Protein AF-A0A6J1WAV7-F1 (afdb_monomer)

Sequence (130 aa):
SHQVLAQLLDTLLVIGKKLQENPAVRGHLVDVACKHLTDSSHGVRNKCLLLIGCLGTVEKAGGLKEVDRQSPKDVQKIIGDHFSDQDPRVRSAAIKAMLQLHERGLKLQQAIYNQVRIVSDITLAKGSNI

Organism: NCBI:txid8663

pLDDT: mean 81.15, std 19.68, range [35.84, 98.44]

Structure (mmCIF, N/CA/C/O backbone):
data_AF-A0A6J1WAV7-F1
#
_entry.id   AF-A0A6J1WAV7-F1
#
loop_
_atom_site.group_PDB
_atom_site.id
_atom_site.type_symbol
_atom_site.label_atom_id
_atom_site.label_alt_id
_atom_site.label_comp_id
_atom_site.label_asym_id
_atom_site.label_entity_id
_atom_site.label_seq_id
_atom_site.pdbx_PDB_ins_code
_atom_site.Cartn_x
_atom_site.Cartn_y
_atom_site.Cartn_z
_atom_site.occupancy
_atom_site.B_iso_or_equiv
_atom_site.auth_seq_id
_atom_site.auth_comp_id
_atom_site.auth_asym_id
_atom_site.auth_atom_id
_atom_site.pdbx_PDB_model_num
ATOM 1 N N . SER A 1 1 ? 17.123 -13.591 1.128 1.00 92.19 1 SER A N 1
ATOM 2 C CA . SER 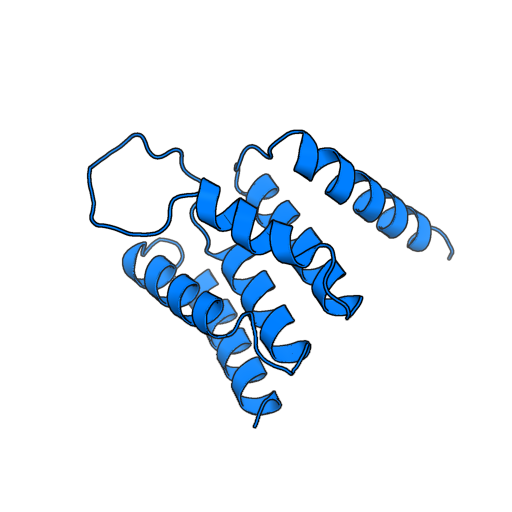A 1 1 ? 16.367 -14.051 -0.059 1.00 92.19 1 SER A CA 1
ATOM 3 C C . SER A 1 1 ? 15.081 -13.247 -0.186 1.00 92.19 1 SER A C 1
ATOM 5 O O . SER A 1 1 ? 14.358 -13.148 0.801 1.00 92.19 1 SER A O 1
ATOM 7 N N . HIS A 1 2 ? 14.783 -12.691 -1.367 1.00 96.75 2 HIS A N 1
ATOM 8 C CA . HIS A 1 2 ? 13.578 -11.876 -1.593 1.00 96.75 2 HIS A CA 1
ATOM 9 C C . HIS A 1 2 ? 12.272 -12.669 -1.460 1.00 96.75 2 HIS A C 1
ATOM 11 O O . HIS A 1 2 ? 11.266 -12.114 -1.031 1.00 96.75 2 HIS A O 1
ATOM 17 N N . GLN A 1 3 ? 12.280 -13.964 -1.795 1.00 96.69 3 GLN A N 1
ATOM 18 C CA . GLN A 1 3 ? 11.093 -14.815 -1.658 1.00 96.69 3 GLN A CA 1
ATOM 19 C C . GLN A 1 3 ? 10.686 -14.974 -0.191 1.00 96.69 3 GLN A C 1
ATOM 21 O O . GLN A 1 3 ? 9.519 -14.805 0.146 1.00 96.69 3 GLN A O 1
ATOM 26 N N . VAL A 1 4 ? 11.660 -15.220 0.691 1.00 98.00 4 VAL A N 1
ATOM 27 C CA . VAL A 1 4 ? 11.415 -15.333 2.136 1.00 98.00 4 VAL A CA 1
ATOM 28 C C . VAL A 1 4 ? 10.906 -14.009 2.696 1.00 98.00 4 VAL A C 1
ATOM 30 O O . VAL A 1 4 ? 9.924 -13.996 3.428 1.00 98.00 4 VAL A O 1
ATOM 33 N N . LEU A 1 5 ? 11.519 -12.885 2.311 1.00 98.06 5 LEU A N 1
ATOM 34 C CA . LEU A 1 5 ? 11.073 -11.567 2.765 1.00 98.06 5 LEU A CA 1
ATOM 35 C C . LEU A 1 5 ? 9.637 -11.261 2.313 1.00 98.06 5 LEU A C 1
ATOM 37 O O . LEU A 1 5 ? 8.819 -10.831 3.121 1.00 98.06 5 LEU A O 1
ATOM 41 N N . ALA A 1 6 ? 9.305 -11.535 1.049 1.00 97.75 6 ALA A N 1
ATOM 42 C CA . ALA A 1 6 ? 7.947 -11.368 0.541 1.00 97.75 6 ALA A CA 1
ATOM 43 C C . ALA A 1 6 ? 6.938 -12.260 1.290 1.00 97.75 6 ALA A C 1
ATOM 45 O O . ALA A 1 6 ? 5.848 -11.799 1.625 1.00 97.75 6 ALA A O 1
ATOM 46 N N . GLN A 1 7 ? 7.307 -13.505 1.608 1.00 98.00 7 GLN A N 1
ATOM 47 C CA . GLN A 1 7 ? 6.465 -14.415 2.389 1.00 98.00 7 GLN A CA 1
ATOM 48 C C . GLN A 1 7 ? 6.271 -13.941 3.838 1.00 98.00 7 GLN A C 1
ATOM 50 O O . GLN A 1 7 ? 5.173 -14.052 4.387 1.00 98.00 7 GLN A O 1
ATOM 55 N N . LEU A 1 8 ? 7.316 -13.388 4.459 1.00 98.00 8 LEU A N 1
ATOM 56 C CA . LEU A 1 8 ? 7.232 -12.809 5.799 1.00 98.00 8 LEU A CA 1
ATOM 57 C C . LEU A 1 8 ? 6.301 -11.595 5.808 1.00 98.00 8 LEU A C 1
ATOM 59 O O . LEU A 1 8 ? 5.410 -11.529 6.648 1.00 98.00 8 LEU A O 1
ATOM 63 N N . LEU A 1 9 ? 6.438 -10.683 4.843 1.00 98.12 9 LEU A N 1
ATOM 64 C CA . LEU A 1 9 ? 5.544 -9.530 4.696 1.00 98.12 9 LEU A CA 1
ATOM 65 C C . LEU A 1 9 ? 4.085 -9.952 4.475 1.00 98.12 9 LEU A C 1
ATOM 67 O O . LEU A 1 9 ? 3.175 -9.338 5.027 1.00 98.12 9 LEU A O 1
ATOM 71 N N . ASP A 1 10 ? 3.853 -11.021 3.712 1.00 97.50 10 ASP A N 1
ATOM 72 C CA . ASP A 1 10 ? 2.509 -11.565 3.509 1.00 97.50 10 ASP A CA 1
ATOM 73 C C . ASP A 1 10 ? 1.923 -12.156 4.796 1.00 97.50 10 ASP A C 1
ATOM 75 O O . ASP A 1 10 ? 0.777 -11.890 5.152 1.00 97.50 10 ASP A O 1
ATOM 79 N N . THR A 1 11 ? 2.737 -12.896 5.548 1.00 97.81 11 THR A N 1
ATOM 80 C CA . THR A 1 11 ? 2.354 -13.425 6.864 1.00 97.81 11 THR A CA 1
ATOM 81 C C . THR A 1 11 ? 2.013 -12.288 7.831 1.00 97.81 11 THR A C 1
ATOM 83 O O . THR A 1 11 ? 0.975 -12.322 8.493 1.00 97.81 11 THR A O 1
ATOM 86 N N . LEU A 1 12 ? 2.840 -11.239 7.868 1.00 97.31 12 LEU A N 1
ATOM 87 C CA . LEU A 1 12 ? 2.596 -10.041 8.671 1.00 97.31 12 LEU A CA 1
ATOM 88 C C . LEU A 1 12 ? 1.304 -9.326 8.266 1.00 97.31 12 LEU A C 1
ATOM 90 O O . LEU A 1 12 ? 0.579 -8.851 9.135 1.00 97.31 12 LEU A O 1
ATOM 94 N N . LEU A 1 13 ? 0.977 -9.280 6.973 1.00 96.44 13 LEU A N 1
ATOM 95 C CA . LEU A 1 13 ? -0.291 -8.737 6.491 1.00 96.44 13 LEU A CA 1
ATOM 96 C C . LEU A 1 13 ? -1.488 -9.554 7.000 1.00 96.44 13 LEU A C 1
ATOM 98 O O . LEU A 1 13 ? -2.460 -8.976 7.490 1.00 96.44 13 LEU A O 1
ATOM 102 N N . VAL A 1 14 ? -1.425 -10.885 6.914 1.00 97.06 14 VAL A N 1
ATOM 103 C CA . VAL A 1 14 ? -2.493 -11.771 7.410 1.00 97.06 14 VAL A CA 1
ATOM 104 C C . VAL A 1 14 ? -2.715 -11.572 8.910 1.00 97.06 14 VAL A C 1
ATOM 106 O O . VAL A 1 14 ? -3.858 -11.407 9.338 1.00 97.06 14 VAL A O 1
ATOM 109 N N . ILE A 1 15 ? -1.639 -11.516 9.698 1.00 95.56 15 ILE A N 1
ATOM 110 C CA . ILE A 1 15 ? -1.706 -11.271 11.145 1.00 95.56 15 ILE A CA 1
ATOM 111 C C . ILE A 1 15 ? -2.223 -9.857 11.433 1.00 95.56 15 ILE A C 1
ATOM 113 O O . ILE A 1 15 ? -3.141 -9.679 12.231 1.00 95.56 15 ILE A O 1
ATOM 117 N N . GLY A 1 16 ? -1.693 -8.844 10.746 1.00 93.81 16 GLY A N 1
ATOM 118 C CA . GLY A 1 16 ? -2.081 -7.448 10.927 1.00 93.81 16 GLY A CA 1
ATOM 119 C C . GLY A 1 16 ? -3.564 -7.200 10.655 1.00 93.81 16 GLY A C 1
ATOM 120 O O . GLY A 1 16 ? -4.189 -6.413 11.360 1.00 93.81 16 GLY A O 1
ATOM 121 N N . LYS A 1 17 ? -4.167 -7.926 9.702 1.00 92.94 17 LYS A N 1
ATOM 122 C CA . LYS A 1 17 ? -5.621 -7.898 9.458 1.00 92.94 17 LYS A CA 1
ATOM 123 C C . LYS A 1 17 ? -6.448 -8.414 10.638 1.00 92.94 17 LYS A C 1
ATOM 125 O O . LYS A 1 17 ? -7.587 -7.994 10.795 1.00 92.94 17 LYS A O 1
ATOM 130 N N . LYS A 1 18 ? -5.900 -9.308 11.464 1.00 94.56 18 LYS A N 1
ATOM 131 C CA . LYS A 1 18 ? -6.559 -9.805 12.684 1.00 94.56 18 LYS A CA 1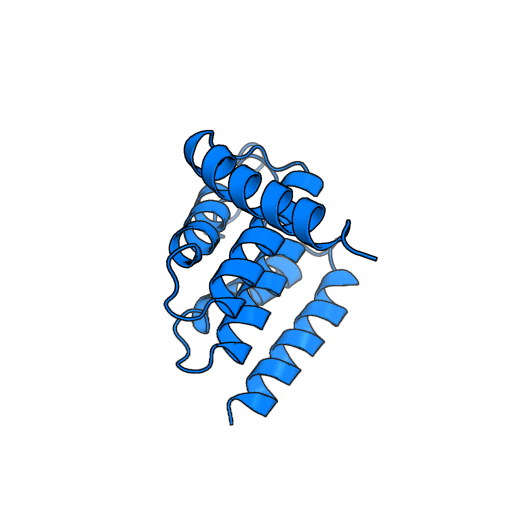
ATOM 132 C C . LYS A 1 18 ? -6.354 -8.886 13.888 1.00 94.56 18 LYS A C 1
ATOM 134 O O . LYS A 1 18 ? -7.092 -9.001 14.855 1.00 94.56 18 LYS A O 1
ATOM 139 N N . LEU A 1 19 ? -5.388 -7.971 13.818 1.00 92.06 19 LEU A N 1
ATOM 140 C CA . LEU A 1 19 ? -5.009 -7.057 14.899 1.00 92.06 19 LEU A CA 1
ATOM 141 C C . LEU A 1 19 ? -5.280 -5.586 14.538 1.00 92.06 19 LEU A C 1
ATOM 143 O O . LEU A 1 19 ? -4.594 -4.688 15.025 1.00 92.06 19 LEU A O 1
ATOM 147 N N . GLN A 1 20 ? -6.265 -5.316 13.673 1.00 83.06 20 GLN A N 1
ATOM 148 C CA . GLN A 1 20 ? -6.534 -3.963 13.162 1.00 83.06 20 GLN A CA 1
ATOM 149 C C . GLN A 1 20 ? -6.989 -2.966 14.238 1.00 83.06 20 GLN A C 1
ATOM 151 O O . GLN A 1 20 ? -6.837 -1.754 14.066 1.00 83.06 20 GLN A O 1
ATOM 156 N N . GLU A 1 21 ? -7.508 -3.469 15.354 1.00 85.38 21 GLU A N 1
ATOM 157 C CA . GLU A 1 21 ? -7.930 -2.662 16.500 1.00 85.38 21 GLU A CA 1
ATOM 158 C C . GLU A 1 21 ? -6.745 -2.163 17.336 1.00 85.38 21 GLU A C 1
ATOM 160 O O . GLU A 1 21 ? -6.903 -1.251 18.140 1.00 85.38 21 GLU A O 1
ATOM 165 N N . ASN A 1 22 ? -5.540 -2.710 17.130 1.00 89.06 22 ASN A N 1
ATOM 166 C CA . ASN A 1 22 ? -4.341 -2.281 17.836 1.00 89.06 22 ASN A CA 1
ATOM 167 C C . ASN A 1 22 ? -3.548 -1.257 16.990 1.00 89.06 22 ASN A C 1
ATOM 169 O O . ASN A 1 22 ? -2.809 -1.646 16.074 1.00 89.06 22 ASN A O 1
ATOM 173 N N . PRO A 1 23 ? -3.649 0.057 17.282 1.00 86.56 23 PRO A N 1
ATOM 174 C CA . PRO A 1 23 ? -2.980 1.093 16.494 1.00 86.56 23 PRO A CA 1
ATOM 175 C C . PRO A 1 23 ? -1.450 1.012 16.582 1.00 86.56 23 PRO A C 1
ATOM 177 O O . PRO A 1 23 ? -0.764 1.332 15.611 1.00 86.56 23 PRO A O 1
ATOM 180 N N . ALA A 1 24 ? -0.895 0.543 17.705 1.00 87.69 24 ALA A N 1
ATOM 181 C CA . ALA A 1 24 ? 0.549 0.413 17.877 1.00 87.69 24 ALA A CA 1
ATOM 182 C C . ALA A 1 24 ? 1.136 -0.686 16.980 1.00 87.69 24 ALA A C 1
ATOM 184 O O . ALA A 1 24 ? 2.183 -0.473 16.363 1.00 87.69 24 ALA A O 1
ATOM 185 N N . VAL A 1 25 ? 0.442 -1.826 16.876 1.00 90.19 25 VAL A N 1
ATOM 186 C CA . VAL A 1 25 ? 0.814 -2.927 15.974 1.00 90.19 25 VAL A CA 1
ATOM 187 C C . VAL A 1 25 ? 0.671 -2.489 14.522 1.00 90.19 25 VAL A C 1
ATOM 189 O O . VAL A 1 25 ? 1.602 -2.669 13.741 1.00 90.19 25 VAL A O 1
ATOM 192 N N . ARG A 1 26 ? -0.448 -1.852 14.155 1.00 89.94 26 ARG A N 1
ATOM 193 C CA . ARG A 1 26 ? -0.644 -1.320 12.797 1.00 89.94 26 ARG A CA 1
ATOM 194 C C . ARG A 1 26 ? 0.468 -0.365 12.379 1.00 89.94 26 ARG A C 1
ATOM 196 O O . ARG A 1 26 ? 1.013 -0.542 11.294 1.00 89.94 26 ARG A O 1
ATOM 203 N N . GLY A 1 27 ? 0.814 0.595 13.238 1.00 88.94 27 GLY A N 1
ATOM 204 C CA . GLY A 1 27 ? 1.904 1.540 12.987 1.00 88.94 27 GLY A CA 1
ATOM 205 C C . GLY A 1 27 ? 3.228 0.825 12.716 1.00 88.94 27 GLY A C 1
ATOM 206 O O . GLY A 1 27 ? 3.814 1.018 11.658 1.00 88.94 27 GLY A O 1
ATOM 207 N N . HIS A 1 28 ? 3.629 -0.103 13.592 1.00 91.69 28 HIS A N 1
ATOM 208 C CA . HIS A 1 28 ? 4.868 -0.868 13.405 1.00 91.69 28 HIS A CA 1
ATOM 209 C C . HIS A 1 28 ? 4.888 -1.677 12.105 1.00 91.69 28 HIS A C 1
ATOM 211 O O . HIS A 1 28 ? 5.910 -1.729 11.423 1.00 91.69 28 HIS A O 1
ATOM 217 N N . LEU A 1 29 ? 3.776 -2.324 11.747 1.00 94.06 29 LEU A N 1
ATOM 218 C CA . LEU A 1 29 ? 3.699 -3.105 10.512 1.00 94.06 29 LEU A CA 1
ATOM 219 C C . LEU A 1 29 ? 3.824 -2.211 9.270 1.00 94.06 29 LEU A C 1
ATOM 221 O O . LEU A 1 29 ? 4.482 -2.595 8.301 1.00 94.06 29 LEU A O 1
ATOM 225 N N . VAL A 1 30 ? 3.233 -1.015 9.305 1.00 93.25 30 VAL A N 1
ATOM 226 C CA . VAL A 1 30 ? 3.374 -0.012 8.240 1.00 93.25 30 VAL A CA 1
ATOM 227 C C . VAL A 1 30 ? 4.814 0.499 8.155 1.00 93.25 30 VAL A C 1
ATOM 229 O O . VAL A 1 30 ? 5.360 0.546 7.052 1.00 93.25 30 VAL A O 1
ATOM 232 N N . ASP A 1 31 ? 5.465 0.788 9.285 1.00 92.06 31 ASP A N 1
ATOM 233 C CA . ASP A 1 31 ? 6.870 1.217 9.323 1.00 92.06 31 ASP A CA 1
ATOM 234 C C . ASP A 1 31 ? 7.800 0.159 8.717 1.00 92.06 31 ASP A C 1
ATOM 236 O O . ASP A 1 31 ? 8.692 0.474 7.924 1.00 92.06 31 ASP A O 1
ATOM 240 N N . VAL A 1 32 ? 7.578 -1.117 9.055 1.00 94.88 32 VAL A N 1
ATOM 241 C CA . VAL A 1 32 ? 8.318 -2.245 8.473 1.00 94.88 32 VAL A CA 1
ATOM 242 C C . VAL A 1 32 ? 8.118 -2.294 6.960 1.00 94.88 32 VAL A C 1
ATOM 244 O O . VAL A 1 32 ? 9.100 -2.384 6.226 1.00 94.88 32 VAL A O 1
ATOM 247 N N . ALA A 1 33 ? 6.881 -2.185 6.470 1.00 95.81 33 ALA A N 1
ATOM 248 C CA . ALA A 1 33 ? 6.619 -2.180 5.033 1.00 95.81 33 ALA A CA 1
ATOM 249 C C . ALA A 1 33 ? 7.303 -1.002 4.320 1.00 95.81 33 ALA A C 1
ATOM 251 O O . ALA A 1 33 ? 7.899 -1.200 3.260 1.00 95.81 33 ALA A O 1
ATOM 252 N N . CYS A 1 34 ? 7.283 0.197 4.914 1.00 94.62 34 CYS A N 1
ATOM 253 C CA . CYS A 1 34 ? 7.907 1.390 4.340 1.00 94.62 34 CYS A CA 1
ATOM 254 C C . CYS A 1 34 ? 9.416 1.217 4.119 1.00 94.62 34 CYS A C 1
ATOM 256 O O . CYS A 1 34 ? 9.928 1.615 3.073 1.00 94.62 34 CYS A O 1
ATOM 258 N N . LYS A 1 35 ? 10.123 0.557 5.047 1.00 95.31 35 LYS A N 1
ATOM 259 C CA . LYS A 1 35 ? 11.571 0.283 4.936 1.00 95.31 35 LYS A CA 1
ATOM 260 C C . LYS A 1 35 ? 11.948 -0.590 3.736 1.00 95.31 35 LYS A C 1
ATOM 262 O O . LYS A 1 35 ? 13.101 -0.575 3.318 1.00 95.31 35 LYS A O 1
ATOM 267 N N . HIS A 1 36 ? 10.997 -1.345 3.188 1.00 96.69 36 HIS A N 1
ATOM 268 C CA . HIS A 1 36 ? 11.231 -2.298 2.101 1.00 96.69 36 HIS A CA 1
ATOM 269 C C . HIS A 1 36 ? 10.585 -1.885 0.767 1.00 96.69 36 HIS 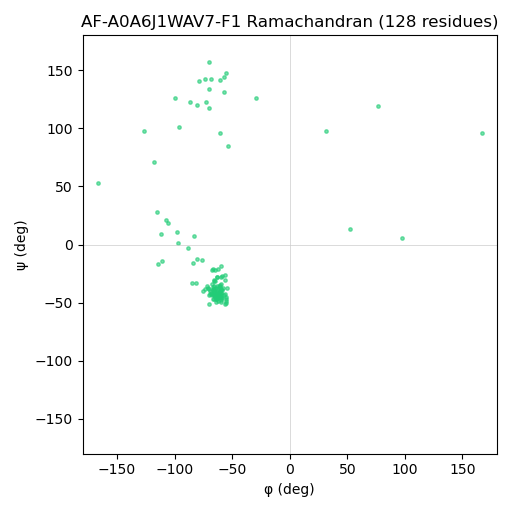A C 1
ATOM 271 O O . HIS A 1 36 ? 10.594 -2.659 -0.188 1.00 96.69 36 HIS A O 1
ATOM 277 N N . LEU A 1 37 ? 10.045 -0.665 0.661 1.00 96.12 37 LEU A N 1
ATOM 278 C CA . LEU A 1 37 ? 9.426 -0.174 -0.579 1.00 96.12 37 LEU A CA 1
ATOM 279 C C . LEU A 1 37 ? 10.419 0.045 -1.725 1.00 96.12 37 LEU A C 1
ATOM 281 O O . LEU A 1 37 ? 10.017 0.022 -2.879 1.00 96.12 37 LEU A O 1
ATOM 285 N N . THR A 1 38 ? 11.707 0.212 -1.438 1.00 95.75 38 THR A N 1
ATOM 286 C CA . THR A 1 38 ? 12.759 0.380 -2.454 1.00 95.75 38 THR A CA 1
ATOM 287 C C . THR A 1 38 ? 13.504 -0.920 -2.769 1.00 95.75 38 THR A C 1
ATOM 289 O O . THR A 1 38 ? 14.531 -0.894 -3.445 1.00 95.75 38 THR A O 1
ATOM 292 N N . ASP A 1 39 ? 13.004 -2.070 -2.298 1.00 97.81 39 ASP A N 1
ATOM 293 C CA . ASP A 1 39 ? 13.613 -3.376 -2.563 1.00 97.81 39 ASP A CA 1
ATOM 294 C C . ASP A 1 39 ? 13.652 -3.675 -4.073 1.00 97.81 39 ASP A C 1
ATOM 296 O O . ASP A 1 39 ? 12.712 -3.375 -4.819 1.00 97.81 39 ASP A O 1
ATOM 300 N N . SER A 1 40 ? 14.740 -4.295 -4.535 1.00 97.25 40 SER A N 1
ATOM 301 C CA . SER A 1 40 ? 14.935 -4.630 -5.950 1.00 97.25 40 SER A CA 1
ATOM 302 C C . SER A 1 40 ? 13.885 -5.622 -6.470 1.00 97.25 40 SER A C 1
ATOM 304 O O . SER A 1 40 ? 13.518 -5.581 -7.648 1.00 97.25 40 SER A O 1
ATOM 306 N N . SER A 1 41 ? 13.330 -6.472 -5.602 1.00 97.94 41 SER A N 1
ATOM 307 C CA . SER A 1 41 ? 12.269 -7.410 -5.946 1.00 97.94 41 SER A CA 1
ATOM 308 C C . SER A 1 41 ? 10.898 -6.742 -5.968 1.00 97.94 41 SER A C 1
ATOM 310 O O . SER A 1 41 ? 10.363 -6.310 -4.945 1.00 97.94 41 SER A O 1
ATOM 312 N N . HIS A 1 42 ? 10.247 -6.789 -7.131 1.00 97.44 42 HIS A N 1
ATOM 313 C CA . HIS A 1 42 ? 8.845 -6.391 -7.282 1.00 97.44 42 HIS A CA 1
ATOM 314 C C . HIS A 1 42 ? 7.912 -7.161 -6.328 1.00 97.44 42 HIS A C 1
ATOM 316 O O . HIS A 1 42 ? 6.898 -6.625 -5.892 1.00 97.44 42 HIS A O 1
ATOM 322 N N . GLY A 1 43 ? 8.251 -8.409 -5.974 1.00 97.81 43 GLY A N 1
ATOM 323 C CA . GLY A 1 43 ? 7.472 -9.216 -5.036 1.00 97.81 43 GLY A CA 1
ATOM 324 C C . GLY A 1 43 ? 7.456 -8.625 -3.626 1.00 97.81 43 GLY A C 1
ATOM 325 O O . GLY A 1 43 ? 6.409 -8.618 -2.983 1.00 97.81 43 GLY A O 1
ATOM 326 N N . VAL A 1 44 ? 8.584 -8.072 -3.175 1.00 98.44 44 VAL A N 1
ATOM 327 C CA . VAL A 1 44 ? 8.695 -7.402 -1.871 1.00 98.44 44 VAL A CA 1
ATOM 328 C C . VAL A 1 44 ? 7.915 -6.087 -1.897 1.00 98.44 44 VAL A C 1
ATOM 330 O O . VAL A 1 44 ? 7.017 -5.907 -1.074 1.00 98.44 44 VAL A O 1
ATOM 333 N N . ARG A 1 45 ? 8.148 -5.233 -2.908 1.00 98.19 45 ARG A N 1
ATOM 334 C CA . ARG A 1 45 ? 7.416 -3.961 -3.075 1.00 98.19 45 ARG A CA 1
ATOM 335 C C . ARG A 1 45 ? 5.899 -4.166 -3.136 1.00 98.19 45 ARG A C 1
ATOM 337 O O . ARG A 1 45 ? 5.151 -3.463 -2.461 1.00 98.19 45 ARG A O 1
ATOM 344 N N . ASN A 1 46 ? 5.444 -5.188 -3.869 1.00 97.94 46 ASN A N 1
ATOM 345 C CA . ASN A 1 46 ? 4.033 -5.579 -3.930 1.00 97.94 46 ASN A CA 1
ATOM 346 C C . ASN A 1 46 ? 3.451 -5.859 -2.544 1.00 97.94 46 ASN A C 1
ATOM 348 O O . ASN A 1 46 ? 2.384 -5.345 -2.209 1.00 97.94 46 ASN A O 1
ATOM 352 N N . LYS A 1 47 ? 4.126 -6.689 -1.740 1.00 98.12 47 LYS A N 1
ATOM 353 C CA . LYS A 1 47 ? 3.635 -7.061 -0.408 1.00 98.12 47 LYS A CA 1
ATOM 354 C C . LYS A 1 47 ? 3.633 -5.866 0.543 1.00 98.12 47 LYS A C 1
ATOM 356 O O . LYS A 1 47 ? 2.667 -5.710 1.285 1.00 98.12 47 LYS A O 1
ATOM 361 N N . CYS A 1 48 ? 4.624 -4.978 0.452 1.00 97.94 48 CYS A N 1
ATOM 362 C CA . CYS A 1 48 ? 4.631 -3.722 1.200 1.00 97.94 48 CYS A CA 1
ATOM 363 C C . CYS A 1 48 ? 3.420 -2.842 0.864 1.00 97.94 48 CYS A C 1
ATOM 365 O O . CYS A 1 48 ? 2.713 -2.411 1.771 1.00 97.94 48 CYS A O 1
ATOM 367 N N . LEU A 1 49 ? 3.132 -2.620 -0.423 1.00 97.88 49 LEU A N 1
ATOM 368 C CA . LEU A 1 49 ? 1.996 -1.793 -0.849 1.00 97.88 49 LEU A CA 1
ATOM 369 C C . LEU A 1 49 ? 0.655 -2.369 -0.382 1.00 97.88 49 LEU A C 1
ATOM 371 O O . LEU A 1 49 ? -0.180 -1.633 0.141 1.00 97.88 49 LEU A O 1
ATOM 375 N N . LEU A 1 50 ? 0.460 -3.687 -0.504 1.00 96.56 50 LEU A N 1
ATOM 376 C CA . LEU A 1 50 ? -0.750 -4.352 -0.008 1.00 96.56 50 LEU A CA 1
ATOM 377 C C . LEU A 1 50 ? -0.907 -4.203 1.509 1.00 96.56 50 LEU A C 1
ATOM 379 O O . LEU A 1 50 ? -2.016 -3.959 1.992 1.00 96.56 50 LEU A O 1
ATOM 383 N N . LEU A 1 51 ? 0.194 -4.323 2.256 1.00 96.88 51 LEU A N 1
ATOM 384 C CA . LEU A 1 51 ? 0.197 -4.155 3.704 1.00 96.88 51 LEU A CA 1
ATOM 385 C C . LEU A 1 51 ? -0.182 -2.725 4.095 1.00 96.88 51 LEU A C 1
ATOM 387 O O . LEU A 1 51 ? -1.102 -2.535 4.893 1.00 96.88 51 LEU A O 1
ATOM 391 N N . ILE A 1 52 ? 0.452 -1.727 3.479 1.00 95.62 52 ILE A N 1
ATOM 392 C CA . ILE A 1 52 ? 0.173 -0.308 3.730 1.00 95.62 52 ILE A CA 1
ATOM 393 C C . ILE A 1 52 ? -1.281 0.029 3.372 1.00 95.62 52 ILE A C 1
ATOM 395 O O . ILE A 1 52 ? -1.972 0.665 4.165 1.00 95.62 52 ILE A O 1
ATOM 399 N N . GLY A 1 53 ? -1.795 -0.457 2.238 1.00 93.88 53 GLY A N 1
ATOM 400 C CA . GLY A 1 53 ? -3.194 -0.249 1.851 1.00 93.88 53 GLY A CA 1
ATOM 401 C C . GLY A 1 53 ? -4.199 -0.844 2.845 1.00 93.88 53 GLY A C 1
ATOM 402 O O . GLY A 1 53 ? -5.248 -0.255 3.111 1.00 93.88 53 GLY A O 1
ATOM 403 N N . CYS A 1 54 ? -3.871 -1.989 3.452 1.00 93.81 54 CYS A N 1
ATOM 404 C CA . CYS A 1 54 ? -4.741 -2.659 4.421 1.00 93.81 54 CYS A CA 1
ATOM 405 C C . CYS A 1 54 ? -4.654 -2.087 5.843 1.00 93.81 54 CYS A C 1
ATOM 407 O O . CYS A 1 54 ? -5.651 -2.128 6.560 1.00 93.81 54 CYS A O 1
ATOM 409 N N . LEU A 1 55 ? -3.483 -1.610 6.277 1.00 92.44 55 LEU A N 1
ATOM 410 C CA . LEU A 1 55 ? -3.226 -1.257 7.684 1.00 92.44 55 LEU A CA 1
ATOM 411 C C . LEU A 1 55 ? -2.974 0.238 7.915 1.00 92.44 55 LEU A C 1
ATOM 413 O O . LEU A 1 55 ? -3.120 0.708 9.049 1.00 92.44 55 LEU A O 1
ATOM 417 N N . GLY A 1 56 ? -2.668 0.987 6.851 1.00 90.75 56 GLY A N 1
ATOM 418 C CA . GLY A 1 56 ? -2.416 2.426 6.881 1.00 90.75 56 GLY A CA 1
ATOM 419 C C . GLY A 1 56 ? -3.573 3.213 7.492 1.00 90.75 56 GLY A C 1
ATOM 420 O O . GLY A 1 56 ? -4.736 2.802 7.417 1.00 90.75 56 GLY A O 1
ATOM 421 N N . THR A 1 5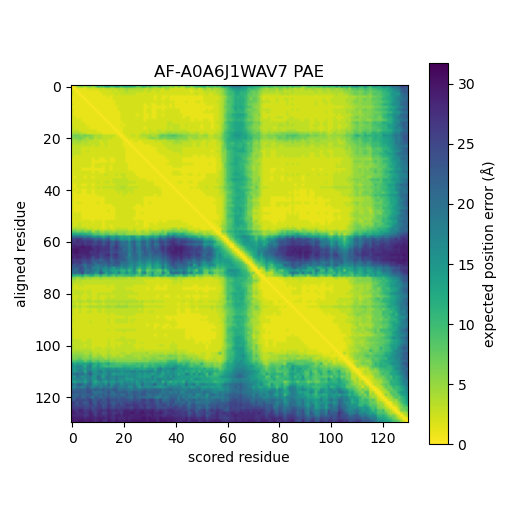7 ? -3.243 4.320 8.152 1.00 85.19 57 THR A N 1
ATOM 422 C CA . THR A 1 57 ? -4.200 5.171 8.870 1.00 85.19 57 THR A CA 1
ATOM 423 C C . THR A 1 57 ? -5.109 5.925 7.900 1.00 85.19 57 THR A C 1
ATOM 425 O O . THR A 1 57 ? -4.636 6.504 6.926 1.00 85.19 57 THR A O 1
ATOM 428 N N . VAL A 1 58 ? -6.419 5.920 8.178 1.00 76.94 58 VAL A N 1
ATOM 429 C CA . VAL A 1 58 ? -7.451 6.556 7.335 1.00 76.94 58 VAL A CA 1
ATOM 430 C C . VAL A 1 58 ? -8.108 7.788 7.974 1.00 76.94 58 VAL A C 1
ATOM 432 O O . VAL A 1 58 ? -8.752 8.569 7.278 1.00 76.94 58 VAL A O 1
ATOM 435 N N . GLU A 1 59 ? -7.935 7.998 9.281 1.00 64.62 59 GLU A N 1
ATOM 436 C CA . GLU A 1 59 ? -8.578 9.094 10.015 1.00 64.62 59 GLU A CA 1
ATOM 437 C C . GLU A 1 59 ? -7.866 10.430 9.809 1.00 64.62 59 GLU A C 1
ATOM 439 O O . GLU A 1 59 ? -6.641 10.496 9.811 1.00 64.62 59 GLU A O 1
ATOM 444 N N . LYS A 1 60 ? -8.625 11.527 9.680 1.00 51.44 60 LYS A N 1
ATOM 445 C CA . LYS A 1 60 ? -8.053 12.881 9.711 1.00 51.44 60 LYS A CA 1
ATOM 446 C C . LYS A 1 60 ? -7.292 13.071 11.024 1.00 51.44 60 LYS A C 1
ATOM 448 O O . LYS A 1 60 ? -7.862 12.850 12.083 1.00 51.44 60 LYS A O 1
ATOM 453 N N . ALA A 1 61 ? -6.058 13.570 10.932 1.00 46.94 61 ALA A N 1
ATOM 454 C CA . ALA A 1 61 ? -5.293 14.134 12.044 1.00 46.94 61 ALA A CA 1
ATOM 455 C C . ALA A 1 61 ? -6.108 15.235 12.754 1.00 46.94 61 ALA A C 1
ATOM 457 O O . ALA A 1 61 ? -6.029 16.413 12.411 1.00 46.94 61 ALA A O 1
ATOM 458 N N . GLY A 1 62 ? -6.965 14.829 13.682 1.00 40.03 62 GLY A N 1
ATOM 459 C CA . GLY A 1 62 ? -7.986 15.660 14.304 1.00 40.03 62 GLY A CA 1
ATOM 460 C C . GLY A 1 62 ? -8.543 14.960 15.532 1.00 40.03 62 GLY A C 1
ATOM 461 O O . GLY A 1 62 ? -9.743 14.748 15.633 1.00 40.03 62 GLY A O 1
ATOM 462 N N . GLY A 1 63 ? -7.650 14.556 16.431 1.00 38.84 63 GLY A N 1
ATOM 463 C CA . GLY A 1 63 ? -8.000 13.903 17.683 1.00 38.84 63 GLY A CA 1
ATOM 464 C C . GLY A 1 63 ? -6.770 13.291 18.332 1.00 38.84 63 GLY A C 1
ATOM 465 O O . GLY A 1 63 ? -6.402 12.174 18.009 1.00 38.84 63 GLY A O 1
ATOM 466 N N . LEU A 1 64 ? -6.180 14.049 19.254 1.00 35.84 64 LEU A N 1
ATOM 467 C CA . LEU A 1 64 ? -5.053 13.704 20.123 1.00 35.84 64 LEU A CA 1
ATOM 468 C C . LEU A 1 64 ? -3.652 13.713 19.482 1.00 35.84 64 LEU A C 1
ATOM 470 O O . LEU A 1 64 ? -3.328 12.999 18.539 1.00 35.84 64 LEU A O 1
ATOM 474 N N . LYS A 1 65 ? -2.814 14.586 20.051 1.00 45.16 65 LYS A N 1
ATOM 475 C CA . LYS A 1 65 ? -1.369 14.650 19.855 1.00 45.16 65 LYS A CA 1
ATOM 476 C C . LYS A 1 65 ? -0.755 13.330 20.319 1.00 45.16 65 LYS A C 1
ATOM 478 O O . LYS A 1 65 ? -0.475 13.196 21.498 1.00 45.16 65 LYS A O 1
ATOM 483 N N . GLU A 1 66 ? -0.511 12.396 19.416 1.00 39.44 66 GLU A N 1
ATOM 484 C CA . GLU A 1 66 ? 0.294 11.216 19.726 1.00 39.44 66 GLU A CA 1
ATOM 485 C C . GLU A 1 66 ? 1.414 11.095 18.690 1.00 39.44 66 GLU A C 1
ATOM 487 O O . GLU A 1 66 ? 1.212 10.676 17.554 1.00 39.44 66 GLU A O 1
ATOM 492 N N . VAL A 1 67 ? 2.579 11.592 19.115 1.00 40.47 67 VAL A N 1
ATOM 493 C CA . VAL A 1 67 ? 3.943 11.193 18.739 1.00 40.47 67 VAL A CA 1
ATOM 494 C C . VAL A 1 67 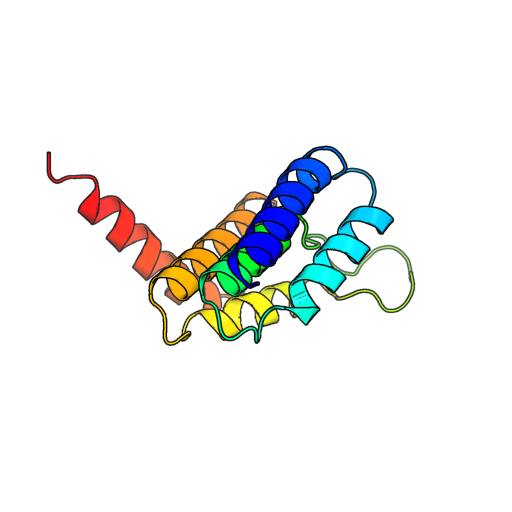? 4.118 10.671 17.307 1.00 40.47 67 VAL A C 1
ATOM 496 O O . VAL A 1 67 ? 3.939 9.487 17.048 1.00 40.47 67 VAL A O 1
ATOM 499 N N . ASP A 1 68 ? 4.558 11.563 16.415 1.00 43.59 68 ASP A N 1
ATOM 500 C CA . ASP A 1 68 ? 5.473 11.320 15.278 1.00 43.59 68 ASP A CA 1
ATOM 501 C C . ASP A 1 68 ? 5.158 10.182 14.281 1.00 43.59 68 ASP A C 1
ATOM 503 O O . ASP A 1 68 ? 6.000 9.795 13.472 1.00 43.59 68 ASP A O 1
ATOM 507 N N . ARG A 1 69 ? 3.943 9.626 14.303 1.00 52.75 69 ARG A N 1
ATOM 508 C CA . ARG A 1 69 ? 3.556 8.496 13.450 1.00 52.75 69 ARG A CA 1
ATOM 509 C C . ARG A 1 69 ? 2.772 8.986 12.238 1.00 52.75 69 ARG A C 1
ATOM 511 O O . ARG A 1 69 ? 1.788 9.710 12.370 1.00 52.75 69 ARG A O 1
ATOM 518 N N . GLN A 1 70 ? 3.268 8.583 11.065 1.00 55.22 70 GLN A N 1
ATOM 519 C CA . GLN A 1 70 ? 2.871 8.986 9.711 1.00 55.22 70 GLN A CA 1
ATOM 520 C C . GLN A 1 70 ? 1.402 9.397 9.574 1.00 55.22 70 GLN A C 1
ATOM 522 O O . GLN A 1 70 ? 0.471 8.643 9.877 1.00 55.22 70 GLN A O 1
ATOM 527 N N . SER A 1 71 ? 1.198 10.595 9.035 1.00 59.81 71 SER A N 1
ATOM 528 C CA . SER A 1 71 ? -0.129 11.111 8.753 1.00 59.81 71 SER A CA 1
ATOM 529 C C . SER A 1 71 ? -0.771 10.348 7.578 1.00 59.81 71 SER A C 1
ATOM 531 O O . SER A 1 71 ? -0.078 9.823 6.703 1.00 59.81 71 SER A O 1
ATOM 533 N N . PRO A 1 72 ? -2.109 10.330 7.458 1.00 56.75 72 PRO A N 1
ATOM 534 C CA . PRO A 1 72 ? -2.792 9.760 6.289 1.00 56.75 72 PRO A CA 1
ATOM 535 C C . PRO A 1 72 ? -2.358 10.381 4.954 1.00 56.75 72 PRO A C 1
ATOM 537 O O . PRO A 1 72 ? -2.462 9.743 3.906 1.00 56.75 72 PRO A O 1
ATOM 540 N N . LYS A 1 73 ? -1.885 11.638 4.977 1.00 58.84 73 LYS A N 1
ATOM 541 C CA . LYS A 1 73 ? -1.334 12.313 3.794 1.00 58.84 73 LYS A CA 1
ATOM 542 C C . LYS A 1 73 ? -0.021 11.666 3.350 1.00 58.84 73 LYS A C 1
ATOM 544 O O . LYS A 1 73 ? 0.208 11.553 2.148 1.00 58.84 73 LYS A O 1
ATOM 549 N N . ASP A 1 74 ? 0.775 11.177 4.296 1.00 80.94 74 ASP A N 1
ATOM 550 C CA . ASP A 1 74 ? 2.022 10.470 4.010 1.00 80.94 74 ASP A CA 1
ATOM 551 C C . ASP A 1 74 ? 1.727 9.109 3.378 1.00 80.94 74 ASP A C 1
ATOM 553 O O . ASP A 1 74 ? 2.342 8.751 2.380 1.00 80.94 74 ASP A O 1
ATOM 557 N N . VAL A 1 75 ? 0.704 8.397 3.862 1.00 87.50 75 VAL A N 1
ATOM 558 C CA . VAL A 1 75 ? 0.294 7.098 3.301 1.00 87.50 75 VAL A CA 1
ATOM 559 C C . VAL A 1 75 ? -0.179 7.218 1.844 1.00 87.50 75 VAL A C 1
ATOM 561 O O . VAL A 1 75 ? 0.236 6.420 1.001 1.00 87.50 75 VAL A O 1
ATOM 564 N N . GLN A 1 76 ? -1.013 8.218 1.517 1.00 88.19 76 GLN A N 1
ATOM 565 C CA . GLN A 1 76 ? -1.446 8.437 0.126 1.00 88.19 76 GLN A CA 1
ATOM 566 C C . GLN A 1 76 ? -0.266 8.772 -0.783 1.00 88.19 76 GLN A C 1
ATOM 568 O O . GLN A 1 76 ? -0.174 8.233 -1.884 1.00 88.19 76 GLN A O 1
ATOM 573 N N . LYS A 1 77 ? 0.645 9.635 -0.321 1.00 88.94 77 LYS A N 1
ATOM 574 C CA . LYS A 1 77 ? 1.836 9.993 -1.088 1.00 88.94 77 LYS A CA 1
ATOM 575 C C . LYS A 1 77 ? 2.718 8.769 -1.339 1.00 88.94 77 LYS A C 1
ATOM 577 O O . LYS A 1 77 ? 3.073 8.511 -2.481 1.00 88.94 77 LYS A O 1
ATOM 582 N N . ILE A 1 78 ? 2.999 7.981 -0.300 1.00 92.19 78 ILE A N 1
ATOM 583 C CA . ILE A 1 78 ? 3.829 6.772 -0.386 1.00 92.19 78 ILE A CA 1
ATOM 584 C C . ILE A 1 78 ? 3.286 5.800 -1.440 1.00 92.19 78 ILE A C 1
ATOM 586 O O . ILE A 1 78 ? 4.042 5.305 -2.275 1.00 92.19 78 ILE A O 1
ATOM 590 N N . ILE A 1 79 ? 1.978 5.530 -1.432 1.00 93.62 79 ILE A N 1
ATOM 591 C CA . ILE A 1 79 ? 1.364 4.645 -2.431 1.00 93.62 79 ILE A CA 1
ATOM 592 C C . ILE A 1 79 ? 1.371 5.302 -3.817 1.00 93.62 79 ILE A C 1
ATOM 594 O O . ILE A 1 79 ? 1.682 4.636 -4.803 1.00 93.62 79 ILE A O 1
ATOM 598 N N . GLY A 1 80 ? 1.050 6.597 -3.895 1.00 91.69 80 GLY A N 1
ATOM 599 C CA . GLY A 1 80 ? 0.997 7.352 -5.148 1.00 91.69 80 GLY A CA 1
ATOM 600 C C . GLY A 1 80 ? 2.335 7.401 -5.887 1.00 91.69 80 GLY A C 1
ATOM 601 O O . GLY A 1 80 ? 2.357 7.252 -7.107 1.00 91.69 80 GLY A O 1
ATOM 602 N N . ASP A 1 81 ? 3.450 7.491 -5.156 1.00 93.12 81 ASP A N 1
ATOM 603 C CA . ASP A 1 81 ? 4.808 7.469 -5.715 1.00 93.12 81 ASP A CA 1
ATOM 604 C C . ASP A 1 81 ? 5.104 6.153 -6.487 1.00 93.12 81 ASP A C 1
ATOM 606 O O . ASP A 1 81 ? 5.989 6.115 -7.340 1.00 93.12 81 ASP A O 1
ATOM 610 N N . HIS A 1 82 ? 4.326 5.083 -6.259 1.00 94.62 82 HIS A N 1
ATOM 611 C CA . HIS A 1 82 ? 4.474 3.784 -6.931 1.00 94.62 82 HIS A CA 1
ATOM 612 C C . HIS A 1 82 ? 3.533 3.582 -8.134 1.00 94.62 82 HIS A C 1
ATOM 614 O O . HIS A 1 82 ? 3.581 2.535 -8.787 1.00 94.62 82 HIS A O 1
ATOM 620 N N . PHE A 1 83 ? 2.699 4.564 -8.495 1.00 92.81 83 PHE A N 1
ATOM 621 C CA . PHE A 1 83 ? 1.858 4.467 -9.698 1.00 92.81 83 PHE A CA 1
ATOM 622 C C . PHE A 1 83 ? 2.655 4.471 -11.004 1.00 92.81 83 PHE A C 1
ATOM 624 O O . PHE A 1 83 ? 2.170 3.965 -12.015 1.00 92.81 83 PHE A O 1
ATOM 631 N N . SER A 1 84 ? 3.885 4.979 -10.981 1.00 90.69 84 SER A N 1
ATOM 632 C CA . SER A 1 84 ? 4.828 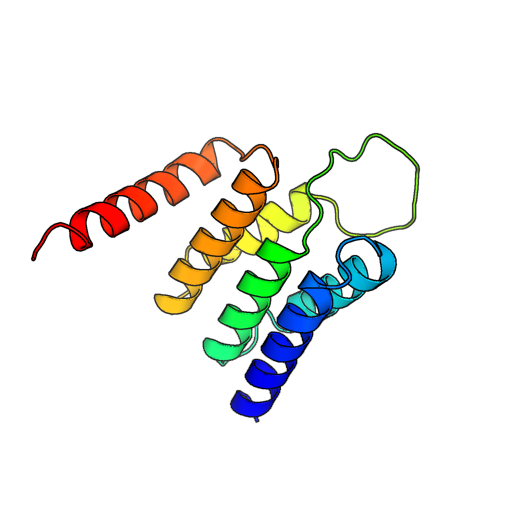4.959 -12.100 1.00 90.69 84 SER A CA 1
ATOM 633 C C . SER A 1 84 ? 5.985 3.973 -11.896 1.00 90.69 84 SER A C 1
ATOM 635 O O . SER A 1 84 ? 7.032 4.134 -12.520 1.00 90.69 84 SER A O 1
ATOM 637 N N . ASP A 1 85 ? 5.833 2.962 -11.025 1.00 95.31 85 ASP A N 1
ATOM 638 C CA . ASP A 1 85 ? 6.854 1.916 -10.861 1.00 95.31 85 ASP A CA 1
ATOM 639 C C . ASP A 1 85 ? 7.128 1.221 -12.206 1.00 95.31 85 ASP A C 1
ATOM 641 O O . ASP A 1 85 ? 6.224 1.023 -13.027 1.00 95.31 85 ASP A O 1
ATOM 645 N N . GLN A 1 86 ? 8.385 0.844 -12.434 1.00 92.69 86 GLN A N 1
ATOM 646 C CA . GLN A 1 86 ? 8.818 0.187 -13.667 1.00 92.69 86 GLN A CA 1
ATOM 647 C C . GLN A 1 86 ? 8.093 -1.151 -13.877 1.00 92.69 86 GLN A C 1
ATOM 649 O O . GLN A 1 86 ? 7.739 -1.502 -15.006 1.00 92.69 86 GLN A O 1
ATOM 654 N N . ASP A 1 87 ? 7.789 -1.876 -12.797 1.00 94.44 87 ASP A N 1
ATOM 655 C CA . ASP A 1 87 ? 7.099 -3.157 -12.867 1.00 94.44 87 ASP A CA 1
ATOM 656 C C . ASP A 1 87 ? 5.562 -2.977 -12.877 1.00 94.44 87 ASP A C 1
ATOM 658 O O . ASP A 1 87 ? 4.984 -2.427 -11.932 1.00 94.44 87 ASP A O 1
ATOM 662 N N . PRO A 1 88 ? 4.846 -3.482 -13.904 1.00 91.94 88 PRO A N 1
ATOM 663 C CA . PRO A 1 88 ? 3.386 -3.369 -13.992 1.00 91.94 88 PRO A CA 1
ATOM 664 C C . PRO A 1 88 ? 2.633 -3.999 -12.814 1.00 91.94 88 PRO A C 1
ATOM 666 O O . PRO A 1 88 ? 1.521 -3.568 -12.488 1.00 91.94 88 PRO A O 1
ATOM 669 N N . ARG A 1 89 ? 3.214 -5.010 -12.157 1.00 95.19 89 ARG A N 1
ATOM 670 C CA . ARG A 1 89 ? 2.602 -5.672 -10.998 1.00 95.19 89 ARG A CA 1
ATOM 671 C C . ARG A 1 89 ? 2.626 -4.756 -9.778 1.00 95.19 89 ARG A C 1
ATOM 673 O O . ARG A 1 89 ? 1.640 -4.733 -9.045 1.00 95.19 89 ARG A O 1
ATOM 680 N N . VAL A 1 90 ? 3.685 -3.958 -9.625 1.00 96.75 90 VAL A N 1
ATOM 681 C CA . VAL A 1 90 ? 3.817 -2.963 -8.547 1.00 96.75 90 VAL A CA 1
ATOM 682 C C . VAL A 1 90 ? 2.859 -1.806 -8.758 1.00 96.75 90 VAL A C 1
ATOM 684 O O . VAL A 1 90 ? 2.124 -1.462 -7.833 1.00 96.75 90 VAL A O 1
ATOM 687 N N . ARG A 1 91 ? 2.734 -1.311 -9.995 1.00 94.56 91 ARG A N 1
ATOM 688 C CA . ARG A 1 91 ? 1.701 -0.317 -10.336 1.00 94.56 91 ARG A CA 1
ATOM 689 C C . ARG A 1 91 ? 0.299 -0.814 -9.977 1.00 94.56 91 ARG A C 1
ATOM 691 O O . ARG A 1 91 ? -0.478 -0.108 -9.340 1.00 94.56 91 ARG A O 1
ATOM 698 N N . SER A 1 92 ? -0.008 -2.067 -10.319 1.00 92.69 92 SER A N 1
ATOM 699 C CA . SER A 1 92 ? -1.297 -2.688 -9.988 1.00 92.69 92 SER A CA 1
ATOM 700 C C . SER A 1 92 ? -1.512 -2.822 -8.474 1.00 92.69 92 SER A C 1
ATOM 702 O O . SER A 1 92 ? -2.618 -2.587 -7.988 1.00 92.69 92 SER A O 1
ATOM 704 N N . ALA A 1 93 ? -0.475 -3.192 -7.716 1.00 95.50 93 ALA A N 1
ATOM 705 C CA . ALA A 1 93 ? -0.541 -3.294 -6.259 1.00 95.50 93 ALA A CA 1
ATOM 706 C C . ALA A 1 93 ? -0.760 -1.928 -5.594 1.00 95.50 93 ALA A C 1
ATOM 708 O O . ALA A 1 93 ? -1.575 -1.832 -4.679 1.00 95.50 93 ALA A O 1
ATOM 709 N N . AL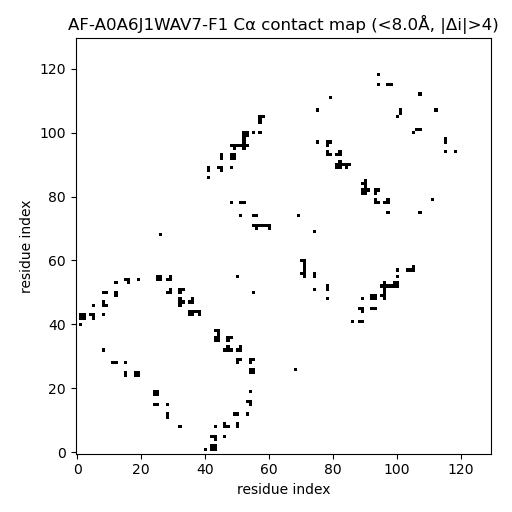A A 1 94 ? -0.103 -0.873 -6.085 1.00 95.31 94 ALA A N 1
ATOM 710 C CA . ALA A 1 94 ? -0.292 0.489 -5.597 1.00 95.31 94 ALA A CA 1
ATOM 711 C C . ALA A 1 94 ? -1.741 0.957 -5.794 1.00 95.31 94 ALA A C 1
ATOM 713 O O . ALA A 1 94 ? -2.366 1.477 -4.872 1.00 95.31 94 ALA A O 1
ATOM 714 N N . ILE A 1 95 ? -2.320 0.710 -6.970 1.00 91.75 95 ILE A N 1
ATOM 715 C CA . ILE A 1 95 ? -3.707 1.095 -7.272 1.00 91.75 95 ILE A CA 1
ATOM 716 C C . ILE A 1 95 ? -4.690 0.337 -6.377 1.00 91.75 95 ILE A C 1
ATOM 718 O O . ILE A 1 95 ? -5.580 0.950 -5.789 1.00 91.75 95 ILE A O 1
ATOM 722 N N . LYS A 1 96 ? -4.490 -0.976 -6.198 1.00 92.31 96 LYS A N 1
ATOM 723 C CA . LYS A 1 96 ? -5.283 -1.788 -5.259 1.00 92.31 96 LYS A CA 1
ATOM 724 C C . LYS A 1 96 ? -5.165 -1.279 -3.822 1.00 92.31 96 LYS A C 1
ATOM 726 O O . LYS A 1 96 ? -6.167 -1.208 -3.121 1.00 92.31 96 LYS A O 1
ATOM 731 N N . ALA A 1 97 ? -3.965 -0.896 -3.389 1.00 94.44 97 ALA A N 1
ATOM 732 C CA . ALA A 1 97 ? -3.735 -0.342 -2.059 1.00 94.44 97 ALA A CA 1
ATOM 733 C C . ALA A 1 97 ? -4.452 1.003 -1.861 1.00 94.44 97 ALA A C 1
ATOM 735 O O . ALA A 1 97 ? -5.052 1.229 -0.811 1.00 94.44 97 ALA A O 1
ATOM 736 N N . MET A 1 98 ? -4.441 1.870 -2.877 1.00 92.12 98 MET A N 1
ATOM 737 C CA . MET A 1 98 ? -5.158 3.145 -2.844 1.00 92.12 98 MET A CA 1
ATOM 738 C C . MET A 1 98 ? -6.677 2.947 -2.793 1.00 92.12 98 MET A C 1
ATOM 740 O O . MET A 1 98 ? -7.358 3.593 -1.997 1.00 92.12 98 MET A O 1
ATOM 744 N N . LEU A 1 99 ? -7.205 2.021 -3.602 1.00 88.38 99 LEU A N 1
ATOM 745 C CA . LEU A 1 99 ? -8.620 1.652 -3.575 1.00 88.38 99 LEU A CA 1
ATOM 746 C C . LEU A 1 99 ? -9.020 1.111 -2.197 1.00 88.38 99 LEU A C 1
ATOM 748 O O . LEU A 1 99 ? -10.009 1.561 -1.630 1.00 88.38 99 LEU A O 1
ATOM 752 N N . GLN A 1 100 ? -8.201 0.233 -1.616 1.00 91.06 100 GLN A N 1
ATOM 753 C CA . GLN A 1 100 ? -8.445 -0.328 -0.289 1.00 91.06 100 GLN A CA 1
ATOM 754 C C . GLN A 1 100 ? -8.529 0.754 0.796 1.00 91.06 100 GLN A C 1
ATOM 756 O O . GLN A 1 100 ? -9.357 0.652 1.700 1.00 91.06 100 GLN A O 1
ATOM 761 N N . LEU A 1 101 ? -7.685 1.788 0.731 1.00 88.31 101 LEU A N 1
ATOM 762 C CA . LEU A 1 101 ? -7.764 2.921 1.655 1.00 88.31 101 LEU A CA 1
ATOM 763 C C . LEU A 1 101 ? -9.054 3.720 1.472 1.00 88.31 101 LEU A C 1
ATOM 765 O O . LEU A 1 101 ? -9.669 4.122 2.460 1.00 88.31 101 LEU A O 1
ATOM 769 N N . HIS A 1 102 ? -9.468 3.933 0.225 1.00 86.31 102 HIS A N 1
ATOM 770 C CA . HIS A 1 102 ? -10.710 4.628 -0.093 1.00 86.31 102 HIS A CA 1
ATOM 771 C C . HIS A 1 102 ? -11.943 3.870 0.412 1.00 86.31 102 HIS A C 1
ATOM 773 O O . HIS A 1 102 ? -12.792 4.459 1.076 1.00 86.31 102 HIS A O 1
ATOM 779 N N . GLU A 1 103 ? -12.010 2.559 0.179 1.00 85.56 103 GLU A N 1
ATOM 780 C CA . GLU A 1 103 ? -13.077 1.686 0.693 1.00 85.56 103 GLU A CA 1
ATOM 781 C C . GLU A 1 103 ? -13.143 1.689 2.228 1.00 85.56 103 GLU A C 1
ATOM 783 O O . GLU A 1 103 ? -14.211 1.524 2.809 1.00 85.56 103 GLU A O 1
ATOM 788 N N . ARG A 1 104 ? -12.010 1.942 2.894 1.00 87.81 104 ARG A N 1
ATOM 789 C CA . ARG A 1 104 ? -11.907 2.114 4.352 1.00 87.81 104 ARG A CA 1
ATOM 790 C C . ARG A 1 104 ? -12.247 3.535 4.830 1.00 87.81 104 ARG A C 1
ATOM 792 O O . ARG A 1 104 ? -12.062 3.834 6.006 1.00 87.81 104 ARG A O 1
ATOM 799 N N . GLY A 1 105 ? -12.728 4.414 3.948 1.00 82.38 105 GLY A N 1
ATOM 800 C CA . GLY A 1 105 ? -13.218 5.755 4.285 1.00 82.38 105 GLY A CA 1
ATOM 801 C C . GLY A 1 105 ? -12.217 6.896 4.082 1.00 82.38 105 GLY A C 1
ATOM 802 O O . GLY A 1 105 ? -12.528 8.044 4.415 1.00 82.38 105 GLY A O 1
ATOM 803 N N . LEU A 1 106 ? -11.029 6.636 3.522 1.00 83.25 106 LEU A N 1
ATOM 804 C CA . LEU A 1 106 ? -10.075 7.699 3.210 1.00 83.25 106 LEU A CA 1
ATOM 805 C C . LEU A 1 106 ? -10.551 8.513 1.999 1.00 83.25 106 LEU A C 1
ATOM 807 O O . LEU A 1 106 ? -10.710 7.992 0.897 1.00 83.25 106 LEU A O 1
ATOM 811 N N . LYS A 1 107 ? -10.703 9.830 2.170 1.00 80.75 107 LYS A N 1
ATOM 812 C CA . LYS A 1 107 ? -10.969 10.727 1.036 1.00 80.75 107 LYS A CA 1
ATOM 813 C C . LYS A 1 107 ? -9.719 10.844 0.161 1.00 80.75 107 LYS A C 1
ATOM 815 O O . LYS A 1 107 ? -8.683 11.337 0.619 1.00 80.75 107 LYS A O 1
ATOM 820 N N . LEU A 1 108 ? -9.833 10.404 -1.090 1.00 73.06 108 LEU A N 1
ATOM 821 C CA . LEU A 1 108 ? -8.768 10.521 -2.083 1.00 73.06 108 LEU A CA 1
ATOM 822 C C . LEU A 1 108 ? -8.637 11.964 -2.567 1.00 73.06 108 LEU A C 1
ATOM 824 O O . LEU A 1 108 ? -9.630 12.668 -2.755 1.00 73.06 108 LEU A O 1
ATOM 828 N N . GLN A 1 109 ? -7.403 12.400 -2.807 1.00 68.69 109 GLN A N 1
ATOM 829 C CA . GLN A 1 109 ? -7.163 13.651 -3.521 1.00 68.69 109 GLN A CA 1
ATOM 830 C C . GLN A 1 109 ? -7.593 13.516 -4.992 1.00 68.69 109 GLN A C 1
ATOM 832 O O . GLN A 1 109 ? -7.367 12.483 -5.621 1.00 68.69 109 GLN A O 1
ATOM 837 N N . GLN A 1 110 ? -8.165 14.578 -5.568 1.00 65.25 110 GLN A N 1
ATOM 838 C CA . GLN A 1 110 ? -8.712 14.575 -6.935 1.00 65.25 110 GLN A CA 1
ATOM 839 C C . GLN A 1 110 ? -7.698 14.106 -7.999 1.00 65.25 110 GLN A C 1
ATOM 841 O O . GLN A 1 110 ? -8.058 13.391 -8.932 1.00 65.25 110 GLN A O 1
ATOM 846 N N . ALA A 1 111 ? -6.420 14.471 -7.846 1.00 65.94 111 ALA A N 1
ATOM 847 C CA . ALA A 1 111 ? -5.350 14.070 -8.762 1.00 65.94 111 ALA A CA 1
ATOM 848 C C . ALA A 1 111 ? -5.118 12.545 -8.775 1.00 65.94 111 ALA A C 1
ATOM 850 O O . ALA A 1 111 ? -4.904 11.959 -9.834 1.00 65.94 111 ALA A O 1
ATOM 851 N N . ILE A 1 112 ? -5.236 11.901 -7.610 1.00 69.12 112 ILE A N 1
ATOM 852 C CA . ILE A 1 112 ? -5.097 10.449 -7.425 1.00 69.12 112 ILE A CA 1
ATOM 853 C C . ILE A 1 112 ? -6.328 9.721 -7.980 1.00 69.12 112 ILE A C 1
ATOM 855 O O . ILE A 1 112 ? -6.205 8.673 -8.612 1.00 69.12 112 ILE A O 1
ATOM 859 N N . TYR A 1 113 ? -7.519 10.303 -7.804 1.00 63.00 113 TYR A N 1
ATOM 860 C CA . TYR A 1 113 ? -8.778 9.728 -8.281 1.00 63.00 113 TYR A CA 1
ATOM 861 C C . TYR A 1 113 ? -8.779 9.473 -9.796 1.00 63.00 113 TYR A C 1
ATOM 863 O O . TYR A 1 113 ? -9.181 8.402 -10.246 1.00 63.00 113 TYR A O 1
ATOM 871 N N . ASN A 1 114 ? -8.265 10.418 -10.589 1.00 63.38 114 ASN A N 1
ATOM 872 C CA . ASN A 1 114 ? -8.207 10.270 -12.046 1.00 63.38 114 ASN A CA 1
ATOM 873 C C . ASN A 1 114 ? -7.311 9.104 -12.491 1.00 63.38 114 ASN A C 1
ATOM 875 O O . ASN A 1 114 ? -7.642 8.422 -13.457 1.00 63.38 114 ASN A O 1
ATOM 879 N N . GLN A 1 115 ? -6.211 8.847 -11.782 1.00 66.00 115 GLN A N 1
ATOM 880 C CA . GLN A 1 115 ? -5.293 7.750 -12.099 1.00 66.00 115 GLN A CA 1
ATOM 881 C C . GLN A 1 115 ? -5.866 6.387 -11.694 1.00 66.00 115 GLN A C 1
ATOM 883 O O . GLN A 1 115 ? -5.761 5.425 -12.453 1.00 66.00 115 GLN A O 1
ATOM 888 N N . VAL A 1 116 ? -6.523 6.308 -10.531 1.00 63.59 116 VAL A N 1
ATOM 889 C CA . VAL A 1 116 ? -7.155 5.070 -10.045 1.00 63.59 116 VAL A CA 1
ATOM 890 C C . VAL A 1 116 ? -8.354 4.684 -10.919 1.00 63.59 116 VAL A C 1
ATOM 892 O O . VAL A 1 116 ? -8.462 3.521 -11.308 1.00 63.59 116 VAL A O 1
ATOM 895 N N . ARG A 1 117 ? -9.202 5.655 -11.294 1.00 60.25 117 ARG A N 1
ATOM 896 C CA . ARG A 1 117 ? -10.395 5.435 -12.130 1.00 60.25 117 ARG A CA 1
ATOM 897 C C . ARG A 1 117 ? -10.061 4.825 -13.492 1.00 60.25 117 ARG A C 1
ATOM 899 O O . ARG A 1 117 ? -10.678 3.848 -13.900 1.00 60.25 117 ARG A O 1
ATOM 906 N N . ILE A 1 118 ? -9.046 5.358 -14.178 1.00 58.44 118 ILE A N 1
ATOM 907 C CA . ILE A 1 118 ? -8.646 4.856 -15.503 1.00 58.44 118 ILE A CA 1
ATOM 908 C C . ILE A 1 118 ? -8.282 3.364 -15.436 1.00 58.44 118 ILE A C 1
ATOM 910 O O . ILE A 1 118 ? -8.604 2.604 -16.345 1.00 58.44 118 ILE A O 1
ATOM 914 N N . VAL A 1 119 ? -7.648 2.915 -14.351 1.00 58.50 119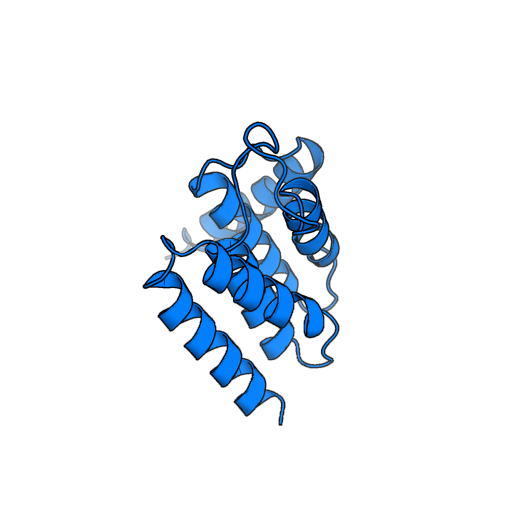 VAL A N 1
ATOM 915 C CA . VAL A 1 119 ? -7.204 1.521 -14.226 1.00 58.50 119 VAL A CA 1
ATOM 916 C C . VAL A 1 119 ? -8.306 0.586 -13.718 1.00 58.50 119 VAL A C 1
ATOM 918 O O . VAL A 1 119 ? -8.361 -0.565 -14.165 1.00 58.50 119 VAL A O 1
ATOM 921 N N . SER A 1 120 ? -9.216 1.042 -12.848 1.00 56.81 120 SER A N 1
ATOM 922 C CA . SER A 1 120 ? -10.393 0.244 -12.466 1.00 56.81 120 SER A CA 1
ATOM 923 C C . SER A 1 120 ? -11.299 -0.034 -13.668 1.00 56.81 120 SER A C 1
ATOM 925 O O . SER A 1 120 ? -11.734 -1.172 -13.847 1.00 56.81 120 SER A O 1
ATOM 927 N N . ASP A 1 121 ? -11.485 0.957 -14.544 1.00 53.19 121 ASP A N 1
ATOM 928 C CA . ASP A 1 121 ? -12.311 0.826 -15.748 1.00 53.19 121 ASP A CA 1
ATOM 929 C C . ASP A 1 121 ? -11.685 -0.162 -16.754 1.00 53.19 121 ASP A C 1
ATOM 931 O O . ASP A 1 121 ? -12.378 -1.009 -17.318 1.00 53.19 121 ASP A O 1
ATOM 935 N N . ILE A 1 122 ? -10.353 -0.155 -16.908 1.00 52.88 122 ILE A N 1
ATOM 936 C CA . ILE A 1 122 ? -9.631 -1.143 -17.736 1.00 52.88 122 ILE A CA 1
ATOM 937 C C . ILE A 1 122 ? -9.745 -2.562 -17.153 1.00 52.88 122 ILE A C 1
ATOM 939 O O . ILE A 1 122 ? -9.825 -3.538 -17.902 1.00 52.88 122 ILE A O 1
ATOM 943 N N . THR A 1 123 ? -9.756 -2.701 -15.825 1.00 47.59 123 THR A N 1
ATOM 944 C CA . THR A 1 123 ? -9.842 -4.013 -15.163 1.00 47.59 123 THR A CA 1
ATOM 945 C C . THR A 1 123 ? -11.237 -4.630 -15.323 1.00 47.59 123 THR A C 1
ATOM 947 O O . THR A 1 123 ? -11.340 -5.829 -15.572 1.00 47.59 123 THR A O 1
ATOM 950 N N . LEU A 1 124 ? -12.299 -3.816 -15.276 1.00 45.28 124 LEU A N 1
ATOM 951 C CA . LEU A 1 124 ? -13.674 -4.246 -15.568 1.00 45.28 124 LEU A CA 1
ATOM 952 C C . LEU A 1 124 ? -13.879 -4.566 -17.059 1.00 45.28 124 LEU A C 1
ATOM 954 O O . LEU A 1 124 ? -14.514 -5.567 -17.394 1.00 45.28 124 LEU A O 1
ATOM 958 N N . ALA A 1 125 ? -13.269 -3.788 -17.958 1.00 41.88 125 ALA A N 1
ATOM 959 C CA . ALA A 1 125 ? -13.332 -4.045 -19.398 1.00 41.88 125 ALA A CA 1
ATOM 960 C C . ALA A 1 125 ? -12.652 -5.368 -19.802 1.00 41.88 125 ALA A C 1
ATOM 962 O O . ALA A 1 125 ? -13.107 -6.038 -20.725 1.00 41.88 125 ALA A O 1
ATOM 963 N N . LYS A 1 126 ? -11.599 -5.799 -19.089 1.00 44.75 126 LYS A N 1
ATOM 964 C CA . LYS A 1 126 ? -10.952 -7.104 -19.329 1.00 44.75 126 LYS A CA 1
ATOM 965 C C . LYS A 1 126 ? -11.669 -8.302 -18.696 1.00 44.75 126 LYS A C 1
ATOM 967 O O . LYS A 1 126 ? -11.342 -9.429 -19.050 1.00 44.75 126 LYS A O 1
ATOM 972 N N . GLY A 1 127 ? -12.635 -8.078 -17.803 1.00 37.97 127 GLY A N 1
ATOM 973 C CA . GLY A 1 127 ? -13.483 -9.125 -17.218 1.00 37.97 127 GLY A CA 1
ATOM 974 C C . GLY A 1 127 ? -14.746 -9.447 -18.025 1.00 37.97 127 GLY A C 1
ATOM 975 O O . GLY A 1 127 ? -15.477 -10.352 -17.645 1.00 37.97 127 GLY A O 1
ATOM 976 N N . SER A 1 128 ? -15.002 -8.724 -19.122 1.00 38.47 128 SER A N 1
ATOM 977 C CA . SER A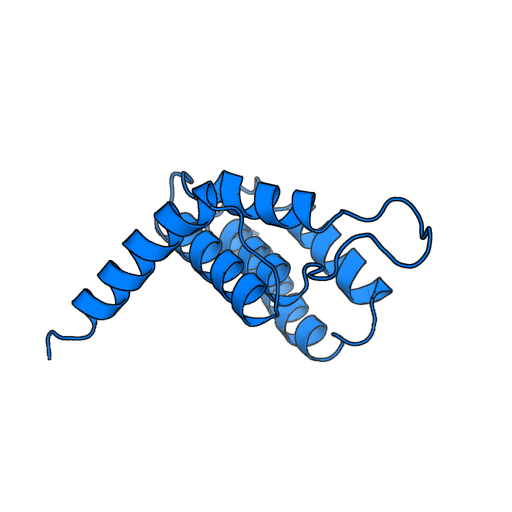 1 128 ? -16.217 -8.865 -19.946 1.00 38.47 128 SER A CA 1
ATOM 978 C C . SER A 1 128 ? -15.977 -9.578 -21.283 1.00 38.47 128 SER A C 1
ATOM 980 O O . SER A 1 128 ? -16.777 -9.435 -22.200 1.00 38.47 128 SER A O 1
ATOM 982 N N . ASN A 1 129 ? -14.870 -10.315 -21.418 1.00 36.72 129 ASN A N 1
ATOM 983 C CA . ASN A 1 129 ? -14.601 -11.139 -22.598 1.00 36.72 129 ASN A CA 1
ATOM 984 C C . ASN A 1 129 ? -14.519 -12.616 -22.181 1.00 36.72 129 ASN A C 1
ATOM 986 O O . ASN A 1 129 ? -13.435 -13.198 -22.105 1.00 36.72 129 ASN A O 1
ATOM 990 N N . ILE A 1 130 ? -15.685 -13.163 -21.836 1.00 37.84 130 ILE A N 1
ATOM 991 C CA . ILE A 1 130 ? -15.994 -14.597 -21.806 1.00 37.84 130 ILE A CA 1
ATOM 992 C C . ILE A 1 130 ? -17.278 -14.773 -22.608 1.00 37.84 130 ILE A C 1
ATOM 994 O O . ILE A 1 130 ? -18.209 -13.974 -22.353 1.00 37.84 130 ILE A O 1
#

InterPro domains:
  IPR011989 Armadillo-like helical [G3DSA:1.25.10.10] (1-122)
  IPR016024 Armadillo-type fold [SSF48371] (4-104)

Radius of gyration: 14.92 Å; Cα contacts (8 Å, |Δi|>4): 138; chains: 1; bounding box: 33×31×43 Å

Secondary structure (DSSP, 8-state):
-HHHHHHHHHHHHHHHHH-TT-HHHHHHHHHHHHHTTT-S-HHHHHHHHHHHHHHS--S-S-S---TT---HHHHHHHHHTTTT-SSHHHHHHHHHHHHHHHHTTPPPPHHHHHHHHHHHHHHHHTTS--

Mean predicted aligned error: 8.41 Å

Solvent-accessible surface area (backbone atoms only — not comparable to full-atom values): 7289 Å² total; per-residue (Å²): 110,65,68,61,51,23,52,49,43,46,51,50,36,59,52,45,69,76,41,66,88,38,64,70,59,31,50,52,55,38,55,56,28,61,76,38,53,83,46,90,46,58,63,32,26,27,31,24,33,44,36,35,23,74,50,52,64,52,64,75,97,77,78,78,97,69,80,97,62,80,51,41,70,52,53,53,48,62,39,55,70,29,60,74,42,90,49,68,66,33,21,51,27,20,45,51,14,52,48,45,32,39,78,68,65,26,85,72,55,72,77,56,47,60,60,45,49,60,52,54,54,53,56,55,62,68,70,70,79,125

Nearest PDB structures (foldseek):
  8r2d-assembly1_D  TM=9.472E-01  e=3.333E-09  Homo sapiens
  5oqo-assembly1_A  TM=5.614E-01  e=3.673E-01  Saccharomyces cerevisiae S288C
  2ot8-assembly1_A  TM=4.475E-01  e=8.441E-01  Homo sapiens
  5j3v-assembly1_A  TM=5.367E-01  e=1.940E+00  Homo sapiens

Foldseek 3Di:
DVVVLLVVLQVLLVVCLVVLVDLVSLLVNLVVLLVCCPPPDLSSVLSSLLSLLQRPDQDQPDDDDDDDGDGSVNSLVSLVVQCPPPDVSSVVSSLVSNVSSVVVPHDDDPVNVVSSVVVVVVVVVVVPPD